Protein AF-J9Q1T7-F1 (afdb_monomer_lite)

Structure (mmCIF, N/CA/C/O backbone):
data_AF-J9Q1T7-F1
#
_entry.id   AF-J9Q1T7-F1
#
loop_
_atom_site.group_PDB
_atom_site.id
_atom_site.type_symbol
_atom_site.label_atom_id
_atom_site.label_alt_id
_atom_site.label_comp_id
_atom_site.label_asym_id
_atom_site.label_entity_id
_atom_site.label_seq_id
_atom_site.pdbx_PDB_ins_code
_atom_site.Cartn_x
_atom_site.Cartn_y
_atom_site.Cartn_z
_atom_site.occupancy
_atom_site.B_iso_or_equiv
_atom_site.auth_seq_id
_atom_site.auth_comp_id
_atom_site.auth_asym_id
_atom_site.auth_atom_id
_atom_site.pdbx_PDB_model_num
ATOM 1 N N . GLU A 1 1 ? -13.055 5.722 -1.695 1.00 90.44 1 GLU A N 1
ATOM 2 C CA . GLU A 1 1 ? -13.925 5.744 -2.896 1.00 90.44 1 GLU A CA 1
ATOM 3 C C . GLU A 1 1 ? -14.702 4.443 -3.033 1.00 90.44 1 GLU A C 1
ATOM 5 O O . GLU A 1 1 ? -15.921 4.504 -3.127 1.00 90.44 1 GLU A O 1
ATOM 10 N N . ASP A 1 2 ? -14.018 3.299 -2.973 1.00 96.38 2 ASP A N 1
ATOM 11 C CA . ASP A 1 2 ? -14.608 1.963 -3.133 1.00 96.38 2 ASP A CA 1
ATOM 12 C C . ASP A 1 2 ? -15.713 1.629 -2.129 1.00 96.38 2 ASP A C 1
ATOM 14 O O . ASP A 1 2 ? -16.754 1.102 -2.517 1.00 96.38 2 ASP A O 1
ATOM 18 N N . THR A 1 3 ? -15.558 2.031 -0.866 1.00 95.31 3 THR A N 1
ATOM 19 C CA . THR A 1 3 ? -16.589 1.845 0.167 1.00 95.31 3 THR A CA 1
ATOM 20 C C . THR A 1 3 ? -17.903 2.543 -0.189 1.00 95.31 3 THR A C 1
ATOM 22 O O . THR A 1 3 ? -18.971 1.971 0.001 1.00 95.31 3 THR A O 1
ATOM 25 N N . ARG A 1 4 ? -17.851 3.725 -0.825 1.00 94.00 4 ARG A N 1
ATOM 26 C CA . ARG A 1 4 ? -19.046 4.427 -1.345 1.00 94.00 4 ARG A CA 1
ATOM 27 C C . ARG A 1 4 ? -19.724 3.675 -2.493 1.00 94.00 4 ARG A C 1
ATOM 29 O O . ARG A 1 4 ? -20.872 3.957 -2.808 1.00 94.00 4 ARG A O 1
ATOM 36 N N . ARG A 1 5 ? -19.015 2.738 -3.125 1.00 96.62 5 ARG A N 1
ATOM 37 C CA . ARG A 1 5 ? -19.521 1.843 -4.174 1.00 96.62 5 ARG A CA 1
ATOM 38 C C . ARG A 1 5 ? -19.812 0.431 -3.648 1.00 96.62 5 ARG A C 1
ATOM 40 O O . ARG A 1 5 ? -20.023 -0.468 -4.458 1.00 96.62 5 ARG A O 1
ATOM 47 N N . GLY A 1 6 ? -19.798 0.225 -2.328 1.00 96.00 6 GLY A N 1
ATOM 48 C CA . GLY A 1 6 ? -20.070 -1.073 -1.705 1.00 96.00 6 GLY A CA 1
ATOM 49 C C . GLY A 1 6 ? -18.950 -2.103 -1.876 1.00 96.00 6 GLY A C 1
ATOM 50 O O . GLY A 1 6 ? -19.231 -3.296 -1.872 1.00 96.00 6 GLY A O 1
ATOM 51 N N . ARG A 1 7 ? -17.698 -1.671 -2.091 1.00 97.75 7 ARG A N 1
ATOM 52 C CA . ARG A 1 7 ? -16.559 -2.564 -2.366 1.00 97.75 7 ARG A CA 1
ATOM 53 C C . ARG A 1 7 ? -15.469 -2.447 -1.306 1.00 97.75 7 ARG A C 1
ATOM 55 O O . ARG A 1 7 ? -15.094 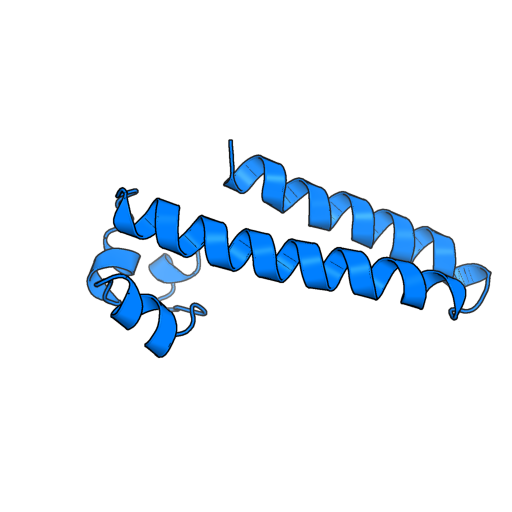-1.339 -0.922 1.00 97.75 7 ARG A O 1
ATOM 62 N N . ILE A 1 8 ? -14.920 -3.594 -0.904 1.00 96.88 8 ILE A N 1
ATOM 63 C CA . ILE A 1 8 ? -13.765 -3.721 -0.008 1.00 96.88 8 ILE A CA 1
ATOM 64 C C . ILE A 1 8 ? -12.769 -4.695 -0.650 1.00 96.88 8 ILE A C 1
ATOM 66 O O . ILE A 1 8 ? -13.119 -5.829 -0.961 1.00 96.88 8 ILE A O 1
ATOM 70 N N . TYR A 1 9 ? -11.531 -4.238 -0.857 1.00 97.31 9 TYR A N 1
ATOM 71 C CA . TYR A 1 9 ? -10.432 -5.023 -1.451 1.00 97.31 9 TYR A CA 1
ATOM 72 C C . TYR A 1 9 ? -9.387 -5.472 -0.420 1.00 97.31 9 TYR A C 1
ATOM 74 O O . TYR A 1 9 ? -8.354 -6.040 -0.767 1.00 97.31 9 TYR A O 1
ATOM 82 N N . LEU A 1 10 ? -9.631 -5.173 0.854 1.00 97.00 10 LEU A N 1
ATOM 83 C CA . LEU A 1 10 ? -8.721 -5.483 1.945 1.00 97.00 10 LEU A CA 1
ATOM 84 C C . LEU A 1 10 ? -8.834 -6.968 2.333 1.00 97.00 10 LEU A C 1
ATOM 86 O O . LEU A 1 10 ? -9.941 -7.510 2.301 1.00 97.00 10 LEU A O 1
ATOM 90 N N . PRO A 1 11 ? -7.726 -7.631 2.718 1.00 97.69 11 PRO A N 1
ATOM 91 C CA . PRO A 1 11 ? -7.762 -9.038 3.106 1.00 97.69 11 PRO A CA 1
ATOM 92 C C . PRO A 1 11 ? -8.568 -9.234 4.394 1.00 97.69 11 PRO A C 1
ATOM 94 O O . PRO A 1 11 ? -8.252 -8.648 5.430 1.00 97.69 11 PRO A O 1
ATOM 97 N N . GLN A 1 12 ? -9.612 -10.056 4.321 1.00 97.88 12 GLN A N 1
ATOM 98 C CA . GLN A 1 12 ? -10.592 -10.246 5.396 1.00 97.88 12 GLN A CA 1
ATOM 99 C C . GLN A 1 12 ? -10.007 -10.957 6.621 1.00 97.88 12 GLN A C 1
ATOM 101 O O . GLN A 1 12 ? -10.285 -10.593 7.762 1.00 97.88 12 GLN A O 1
ATOM 106 N N . ASP A 1 13 ? -9.143 -11.940 6.389 1.00 98.19 13 ASP A N 1
ATOM 107 C CA . ASP A 1 13 ? -8.403 -12.646 7.431 1.00 98.19 13 ASP A CA 1
ATOM 108 C C . ASP A 1 13 ? -7.448 -11.707 8.182 1.00 98.19 13 ASP A C 1
ATOM 110 O O . ASP A 1 13 ? -7.342 -11.770 9.408 1.00 98.19 13 ASP A O 1
ATOM 114 N N . GLU A 1 14 ? -6.788 -10.793 7.468 1.00 98.25 14 GLU A N 1
ATOM 115 C CA . GLU A 1 14 ? -5.929 -9.787 8.084 1.00 98.25 14 GLU A CA 1
ATOM 116 C C . GLU A 1 14 ? -6.745 -8.727 8.826 1.00 98.25 14 GLU A C 1
ATOM 118 O O . GLU A 1 14 ? -6.375 -8.372 9.938 1.00 98.25 14 GLU A O 1
ATOM 123 N N . LEU A 1 15 ? -7.869 -8.250 8.284 1.00 98.19 15 LEU A N 1
ATOM 124 C CA . LEU A 1 15 ? -8.763 -7.337 9.008 1.00 98.19 15 LEU A CA 1
ATOM 125 C C . LEU A 1 15 ? -9.201 -7.934 10.354 1.00 98.19 15 LEU A C 1
ATOM 127 O O . LEU A 1 15 ? -9.069 -7.279 11.394 1.00 98.19 15 LEU A O 1
ATOM 131 N N . ALA A 1 16 ? -9.609 -9.206 10.355 1.00 97.88 16 ALA A N 1
ATOM 132 C CA . ALA A 1 16 ? -10.000 -9.921 11.565 1.00 97.88 16 ALA A CA 1
ATOM 133 C C . ALA A 1 16 ? -8.859 -10.015 12.598 1.00 97.88 16 ALA A C 1
ATOM 135 O O . ALA A 1 16 ? -9.105 -9.832 13.790 1.00 97.88 16 ALA A O 1
ATOM 136 N N . GLN A 1 17 ? -7.603 -10.212 12.168 1.00 98.12 17 GLN A N 1
ATOM 137 C CA . GLN A 1 17 ? -6.429 -10.220 13.065 1.00 98.12 17 GLN A CA 1
ATOM 138 C C . GLN A 1 17 ? -6.229 -8.888 13.805 1.00 98.12 17 GLN A C 1
ATOM 140 O O . GLN A 1 17 ? -5.712 -8.878 14.921 1.00 98.12 17 GLN A O 1
ATOM 145 N N . TYR A 1 18 ? -6.645 -7.767 13.209 1.00 97.69 18 TYR A N 1
ATOM 146 C CA . TYR A 1 18 ? -6.606 -6.441 13.838 1.00 97.69 18 TYR A CA 1
ATOM 147 C C . TYR A 1 18 ? -7.925 -6.074 14.539 1.00 97.69 18 TYR A C 1
ATOM 149 O O . TYR A 1 18 ? -8.053 -4.971 15.078 1.00 97.69 18 TYR A O 1
ATOM 157 N N . GLY A 1 19 ? -8.900 -6.988 14.565 1.00 97.50 19 GLY A N 1
ATOM 158 C CA . GLY A 1 19 ? -10.223 -6.761 15.137 1.00 97.50 19 GLY A CA 1
ATOM 159 C C . GLY A 1 19 ? -10.989 -5.655 14.413 1.00 97.50 19 GLY A C 1
ATOM 160 O O . GLY A 1 19 ? -11.586 -4.812 15.090 1.00 97.50 19 GLY A O 1
ATOM 161 N N . LEU A 1 20 ? -10.885 -5.636 13.079 1.00 98.12 20 LEU A N 1
ATOM 162 C CA . LEU A 1 20 ? -11.629 -4.786 12.152 1.00 98.12 20 LEU A CA 1
ATOM 163 C C . LEU A 1 20 ? -12.641 -5.638 11.377 1.00 98.12 20 LEU A C 1
ATOM 165 O O . LEU A 1 20 ? -12.358 -6.779 11.016 1.00 98.12 20 LEU A O 1
ATOM 169 N N . SER A 1 21 ? -13.796 -5.051 11.097 1.00 97.25 21 SER A N 1
ATOM 170 C CA . SER A 1 21 ? -14.875 -5.615 10.289 1.00 97.25 21 SER A CA 1
ATOM 171 C C . SER A 1 21 ? -15.145 -4.754 9.056 1.00 97.25 21 SER A C 1
ATOM 173 O O . SER A 1 21 ? -14.733 -3.595 8.997 1.00 97.25 21 SER A O 1
ATOM 175 N N . ASP A 1 22 ? -15.902 -5.281 8.095 1.00 97.00 22 ASP A N 1
ATOM 176 C CA . ASP A 1 22 ? -16.370 -4.494 6.950 1.00 97.00 22 ASP A CA 1
ATOM 177 C C . ASP A 1 22 ? -17.157 -3.247 7.385 1.00 97.00 22 ASP A C 1
ATOM 179 O O . ASP A 1 22 ? -17.011 -2.187 6.778 1.00 97.00 22 ASP A O 1
ATOM 183 N N . GLU A 1 23 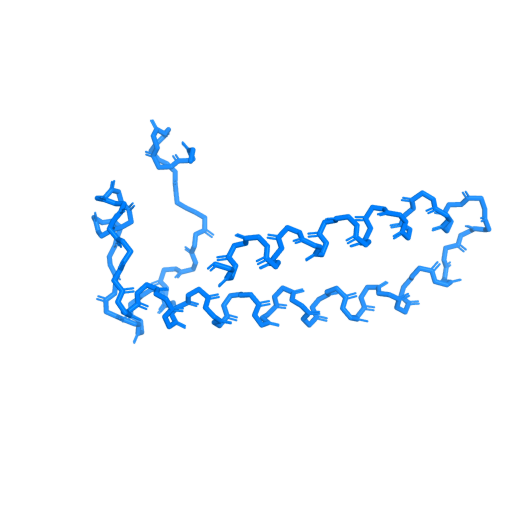? -17.938 -3.333 8.467 1.00 96.75 23 GLU A N 1
ATOM 184 C CA . GLU A 1 23 ? -18.668 -2.189 9.025 1.00 96.75 23 GLU A CA 1
ATOM 185 C C . GLU A 1 23 ? -17.713 -1.081 9.494 1.00 96.75 23 GLU A C 1
ATOM 187 O O . GLU A 1 23 ? -17.952 0.097 9.223 1.00 96.75 23 GLU A O 1
ATOM 192 N N . ASP A 1 24 ? -16.587 -1.437 10.122 1.00 96.62 24 ASP A N 1
ATOM 193 C CA . ASP A 1 24 ? -15.551 -0.465 10.494 1.00 96.62 24 ASP A CA 1
ATOM 194 C C . ASP A 1 24 ? -14.984 0.250 9.259 1.00 96.62 24 ASP A C 1
ATOM 196 O O . ASP A 1 24 ? -14.756 1.465 9.290 1.00 96.62 24 ASP A O 1
ATOM 200 N N . ILE A 1 25 ? -14.799 -0.488 8.158 1.00 96.81 25 ILE A N 1
ATOM 201 C CA . ILE A 1 25 ? -14.288 0.053 6.894 1.00 96.81 25 ILE A CA 1
ATOM 202 C C . ILE A 1 25 ? -15.321 0.976 6.236 1.00 96.81 25 ILE A C 1
ATOM 204 O O . ILE A 1 25 ? -14.970 2.070 5.783 1.00 96.81 25 ILE A O 1
ATOM 208 N N . PHE A 1 26 ? -16.598 0.589 6.220 1.00 96.88 26 PHE A N 1
ATOM 209 C CA . PHE A 1 26 ? -17.683 1.427 5.701 1.00 96.88 26 PHE A CA 1
ATOM 210 C C . PHE A 1 26 ? -17.888 2.703 6.526 1.00 96.88 26 PHE A C 1
ATOM 212 O O . PHE A 1 26 ? -18.148 3.760 5.951 1.00 96.88 26 PHE A O 1
ATOM 219 N N . ASN A 1 27 ? -17.697 2.635 7.846 1.00 95.38 27 ASN A N 1
ATOM 220 C CA . ASN A 1 27 ? -17.789 3.787 8.744 1.00 95.38 27 ASN A CA 1
ATOM 221 C C . ASN A 1 27 ? -16.648 4.803 8.560 1.00 95.38 27 ASN A C 1
ATOM 223 O O . ASN A 1 27 ? -16.761 5.937 9.030 1.00 95.38 27 ASN A O 1
ATOM 227 N N . GLY A 1 28 ? -15.548 4.424 7.897 1.00 93.50 28 GLY A N 1
ATOM 228 C CA . GLY A 1 28 ? -14.480 5.343 7.492 1.00 93.50 28 GLY A CA 1
ATOM 229 C C . GLY A 1 28 ? -13.719 6.002 8.648 1.00 93.50 28 GLY A C 1
ATOM 230 O O . GLY A 1 28 ? -13.142 7.075 8.472 1.00 93.50 28 GLY A O 1
ATOM 231 N N . LYS A 1 29 ? -13.722 5.397 9.844 1.00 92.38 29 LYS A N 1
ATOM 232 C CA . LYS A 1 29 ? -13.046 5.949 11.027 1.00 92.38 29 LYS A CA 1
ATOM 233 C C . LYS A 1 29 ? -11.581 5.520 11.085 1.00 92.38 29 LYS A C 1
ATOM 235 O O . LYS A 1 29 ? -11.267 4.335 11.167 1.00 92.38 29 LYS A O 1
ATOM 240 N N . VAL A 1 30 ? -10.676 6.496 11.152 1.00 94.31 30 VAL A N 1
ATOM 241 C CA . VAL A 1 30 ? -9.230 6.258 11.297 1.00 94.31 30 VAL A CA 1
ATOM 242 C C . VAL A 1 30 ? -8.882 5.982 12.767 1.00 94.31 30 VAL A C 1
ATOM 244 O O . VAL A 1 30 ? -8.545 6.885 13.536 1.00 94.31 30 VAL A O 1
ATOM 247 N N . THR A 1 31 ? -8.982 4.714 13.163 1.00 96.62 31 THR A N 1
ATOM 248 C CA . THR A 1 31 ? -8.635 4.215 14.506 1.00 96.62 31 THR A CA 1
ATOM 249 C C . THR A 1 31 ? -7.184 3.727 14.586 1.00 96.62 31 THR A C 1
ATOM 251 O O . THR A 1 31 ? -6.512 3.559 13.569 1.00 96.62 31 THR A O 1
ATOM 254 N N . ASP A 1 32 ? -6.684 3.430 15.787 1.00 97.31 32 ASP A N 1
ATOM 255 C CA . ASP A 1 32 ? -5.328 2.878 15.950 1.00 97.31 32 ASP A CA 1
ATOM 256 C C . ASP A 1 32 ? -5.197 1.445 15.423 1.00 97.31 32 ASP A C 1
ATOM 258 O O . ASP A 1 32 ? -4.148 1.068 14.892 1.00 97.31 32 ASP A O 1
ATOM 262 N N . LYS A 1 33 ? -6.284 0.664 15.487 1.00 97.31 33 LYS A N 1
ATOM 263 C CA . LYS A 1 33 ? -6.382 -0.647 14.829 1.00 97.31 33 LYS A CA 1
ATOM 264 C C . LYS A 1 33 ? -6.234 -0.501 13.318 1.00 97.31 33 LYS A C 1
ATOM 266 O O . LYS A 1 33 ? -5.423 -1.198 12.714 1.00 97.31 33 LYS A O 1
ATOM 271 N N . TRP A 1 34 ? -6.951 0.461 12.732 1.00 97.00 34 TRP A N 1
ATOM 272 C CA . TRP A 1 34 ? -6.853 0.791 11.312 1.00 97.00 34 TRP A CA 1
ATOM 273 C C . TRP A 1 34 ? -5.442 1.240 10.919 1.00 97.00 34 TRP A C 1
ATOM 275 O O . TRP A 1 34 ? -4.876 0.704 9.971 1.00 97.00 34 TRP A O 1
ATOM 285 N N . ARG A 1 35 ? -4.822 2.154 11.680 1.00 96.81 35 ARG A N 1
ATOM 286 C CA . ARG A 1 35 ? -3.433 2.586 11.436 1.00 96.81 35 ARG A CA 1
ATOM 287 C C . ARG A 1 35 ? -2.458 1.411 11.488 1.00 96.81 35 ARG A C 1
ATOM 289 O O . ARG A 1 35 ? -1.589 1.290 10.630 1.00 96.81 35 ARG A O 1
ATOM 296 N N . SER A 1 36 ? -2.607 0.532 12.476 1.00 97.19 36 SER A N 1
ATOM 297 C CA . SER A 1 36 ? -1.751 -0.649 12.636 1.00 97.19 36 SER A CA 1
ATOM 298 C C . SER A 1 36 ? -1.917 -1.641 11.482 1.00 97.19 36 SER A C 1
ATOM 300 O O . SER A 1 36 ? -0.921 -2.152 10.968 1.00 97.19 36 SER A O 1
ATOM 302 N N . PHE A 1 37 ? -3.156 -1.864 11.035 1.00 97.88 37 PHE A N 1
ATOM 303 C CA . PHE A 1 37 ? -3.463 -2.660 9.851 1.00 97.88 37 PHE A CA 1
ATOM 304 C C . PHE A 1 37 ? -2.833 -2.047 8.590 1.00 97.88 37 PHE A C 1
ATOM 306 O O . PHE A 1 37 ? -2.076 -2.723 7.890 1.00 97.88 37 PHE A O 1
ATOM 313 N N . MET A 1 38 ? -3.061 -0.754 8.335 1.00 97.50 38 MET A N 1
ATOM 314 C CA . MET A 1 38 ? -2.546 -0.061 7.150 1.00 97.50 38 MET A CA 1
ATOM 315 C C . MET A 1 38 ? -1.020 -0.041 7.091 1.00 97.50 38 MET A C 1
ATOM 317 O O . MET A 1 38 ? -0.464 -0.269 6.020 1.00 97.50 38 MET A O 1
ATOM 321 N N . LYS A 1 39 ? -0.322 0.107 8.225 1.00 97.44 39 LYS A N 1
ATOM 322 C CA . LYS A 1 39 ? 1.148 -0.009 8.278 1.00 97.44 39 LYS A CA 1
ATOM 323 C C . LYS A 1 39 ? 1.650 -1.355 7.747 1.00 97.44 39 LYS A C 1
ATOM 325 O O . LYS A 1 39 ? 2.643 -1.397 7.021 1.00 97.44 39 LYS A O 1
ATOM 330 N N . LYS A 1 40 ? 0.963 -2.464 8.055 1.00 97.75 40 LYS A N 1
ATOM 331 C CA . LYS A 1 40 ? 1.309 -3.794 7.518 1.00 97.75 40 LYS A CA 1
ATOM 332 C C . LYS A 1 40 ? 1.075 -3.866 6.006 1.00 97.75 40 LYS A C 1
ATOM 334 O O . LYS A 1 40 ? 1.927 -4.392 5.289 1.00 97.75 40 LYS A O 1
ATOM 339 N N . GLN A 1 41 ? -0.026 -3.290 5.519 1.00 98.25 41 GLN A N 1
ATOM 340 C CA . GLN A 1 41 ? -0.344 -3.245 4.087 1.00 98.25 41 GLN A CA 1
ATOM 341 C C . GLN A 1 41 ? 0.670 -2.411 3.295 1.00 98.25 41 GLN A C 1
ATOM 343 O O . GLN A 1 41 ? 1.182 -2.868 2.274 1.00 98.25 41 GLN A O 1
ATOM 348 N N . ILE A 1 42 ? 1.023 -1.230 3.806 1.00 98.00 42 ILE A N 1
ATOM 349 C CA . ILE A 1 42 ? 2.027 -0.336 3.219 1.00 98.00 42 ILE A CA 1
ATOM 350 C C . ILE A 1 42 ? 3.391 -1.021 3.189 1.00 98.00 42 ILE A C 1
ATOM 352 O O . ILE A 1 42 ? 4.043 -1.036 2.147 1.00 98.00 42 ILE A O 1
ATOM 356 N N . LYS A 1 43 ? 3.806 -1.665 4.288 1.00 97.94 43 LYS A N 1
ATOM 357 C CA . LYS A 1 43 ? 5.060 -2.430 4.328 1.00 97.94 43 LYS A CA 1
ATOM 358 C C . LYS A 1 43 ? 5.099 -3.514 3.246 1.00 97.94 43 LYS A C 1
ATOM 360 O O . LYS A 1 43 ? 6.111 -3.648 2.560 1.00 97.94 43 LYS A O 1
ATOM 365 N N . ARG A 1 44 ? 4.002 -4.259 3.064 1.00 98.19 44 ARG A N 1
ATOM 366 C CA . ARG A 1 44 ? 3.885 -5.277 2.009 1.00 98.19 44 ARG A CA 1
ATOM 367 C C . ARG A 1 44 ? 3.963 -4.663 0.608 1.00 98.19 44 ARG A C 1
ATOM 369 O O . ARG A 1 44 ? 4.677 -5.186 -0.238 1.00 98.19 44 ARG A O 1
ATOM 376 N N . ALA A 1 45 ? 3.289 -3.541 0.368 1.00 98.12 45 ALA A N 1
ATOM 377 C CA . ALA A 1 45 ? 3.363 -2.845 -0.915 1.00 98.12 45 ALA A CA 1
ATOM 378 C C . ALA A 1 45 ? 4.785 -2.334 -1.214 1.00 98.12 45 ALA A C 1
ATOM 380 O O . ALA A 1 45 ? 5.288 -2.540 -2.316 1.00 98.12 45 ALA A O 1
ATOM 381 N N . ARG A 1 46 ? 5.474 -1.739 -0.227 1.00 97.56 46 ARG A N 1
ATOM 382 C CA . ARG A 1 46 ? 6.874 -1.294 -0.368 1.00 97.56 46 ARG A CA 1
ATOM 383 C C . ARG A 1 46 ? 7.818 -2.454 -0.703 1.00 97.56 46 ARG A C 1
ATOM 385 O O . ARG A 1 46 ? 8.704 -2.273 -1.531 1.00 97.56 46 ARG A O 1
ATOM 392 N N . MET A 1 47 ? 7.605 -3.635 -0.118 1.00 98.00 47 MET A N 1
ATOM 393 C CA . MET A 1 47 ? 8.357 -4.849 -0.464 1.00 98.00 47 MET A CA 1
ATOM 394 C C . MET A 1 47 ? 8.179 -5.217 -1.944 1.00 98.00 47 MET A C 1
ATOM 396 O O . MET A 1 47 ? 9.172 -5.411 -2.637 1.00 98.00 47 MET A O 1
ATOM 400 N N . PHE A 1 48 ? 6.946 -5.220 -2.461 1.00 97.69 48 PHE A N 1
ATOM 401 C CA . PHE A 1 48 ? 6.707 -5.498 -3.882 1.00 97.69 48 PHE A CA 1
ATOM 402 C C . PHE A 1 48 ? 7.307 -4.441 -4.812 1.00 97.69 48 PHE A C 1
ATOM 404 O O . PHE A 1 48 ? 7.843 -4.795 -5.858 1.00 97.69 48 PHE A O 1
ATOM 411 N N . PHE A 1 49 ? 7.278 -3.158 -4.438 1.00 97.06 49 PHE A N 1
ATOM 412 C CA . PHE A 1 49 ? 7.990 -2.127 -5.199 1.00 97.06 49 PHE A CA 1
ATOM 413 C C . PHE A 1 49 ? 9.499 -2.385 -5.231 1.00 97.06 49 PHE A C 1
ATOM 415 O O . PHE A 1 49 ? 10.102 -2.275 -6.294 1.00 97.06 49 PHE A O 1
ATOM 422 N N . GLN A 1 50 ? 10.096 -2.770 -4.099 1.00 95.06 50 GLN A N 1
ATOM 423 C CA . GLN A 1 50 ? 11.524 -3.080 -4.022 1.00 95.06 50 GLN A CA 1
ATOM 424 C C . GLN A 1 50 ? 11.909 -4.286 -4.889 1.00 95.06 50 GLN A C 1
ATOM 426 O O . GLN A 1 50 ? 12.950 -4.265 -5.543 1.00 95.06 50 GLN A O 1
ATOM 431 N N . GLU A 1 51 ? 11.079 -5.329 -4.914 1.00 95.06 51 GLU A N 1
ATOM 432 C CA . GLU A 1 51 ? 11.275 -6.484 -5.796 1.00 95.06 51 GLU A CA 1
ATOM 433 C C . GLU A 1 51 ? 11.113 -6.098 -7.275 1.00 95.06 51 GLU A C 1
ATOM 435 O O . GLU A 1 51 ? 11.919 -6.501 -8.117 1.00 95.06 51 GLU A O 1
ATOM 440 N N . ALA A 1 52 ? 10.113 -5.270 -7.592 1.00 95.38 52 ALA A N 1
ATOM 441 C CA . ALA A 1 52 ? 9.835 -4.820 -8.952 1.00 95.38 52 ALA A CA 1
ATOM 442 C C . ALA A 1 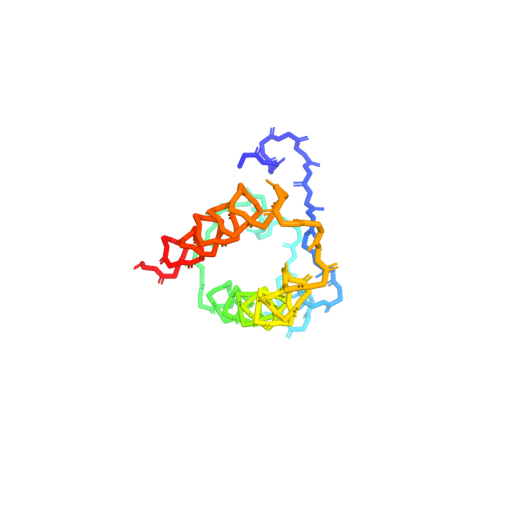52 ? 10.950 -3.941 -9.537 1.00 95.38 52 ALA A C 1
ATOM 444 O O . ALA A 1 52 ? 11.170 -3.991 -10.747 1.00 95.38 52 ALA A O 1
ATOM 445 N N . GLU A 1 53 ? 11.679 -3.175 -8.713 1.00 94.06 53 GLU A N 1
ATOM 446 C CA . GLU A 1 53 ? 12.825 -2.368 -9.163 1.00 94.06 53 GLU A CA 1
ATOM 447 C C . GLU A 1 53 ? 13.868 -3.216 -9.901 1.00 94.06 53 GLU A C 1
ATOM 449 O O . GLU A 1 53 ? 14.341 -2.808 -10.964 1.00 94.06 53 GLU A O 1
ATOM 454 N N . ASN A 1 54 ? 14.154 -4.425 -9.405 1.00 91.94 54 ASN A N 1
ATOM 455 C CA . ASN A 1 54 ? 15.061 -5.363 -10.071 1.00 91.94 54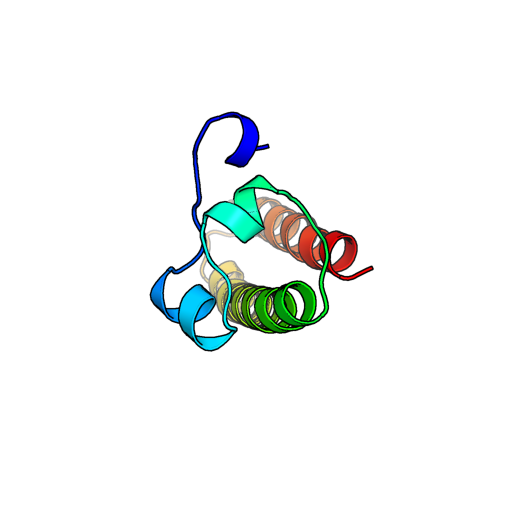 ASN A CA 1
ATOM 456 C C . ASN A 1 54 ? 14.488 -5.846 -11.413 1.00 91.94 54 ASN A C 1
ATOM 458 O O . ASN A 1 54 ? 15.216 -6.009 -12.382 1.00 91.94 54 ASN A O 1
ATOM 462 N N . GLY A 1 55 ? 13.169 -6.027 -11.510 1.00 94.00 55 GLY A N 1
ATOM 463 C CA . GLY A 1 55 ? 12.512 -6.435 -12.754 1.00 94.00 55 GLY A CA 1
ATOM 464 C C . GLY A 1 55 ? 12.589 -5.386 -13.869 1.00 94.00 55 GLY A C 1
ATOM 465 O O . GLY A 1 55 ? 12.533 -5.737 -15.047 1.00 94.00 55 GLY A O 1
ATOM 466 N N . VAL A 1 56 ? 12.762 -4.100 -13.536 1.00 94.44 56 VAL A N 1
ATOM 467 C CA . VAL A 1 56 ? 12.861 -3.028 -14.542 1.00 94.44 56 VAL A CA 1
ATOM 468 C C . VAL A 1 56 ? 14.101 -3.197 -15.423 1.00 94.44 56 VAL A C 1
ATOM 470 O O . VAL A 1 56 ? 14.051 -2.873 -16.613 1.00 94.44 56 VAL A O 1
ATOM 473 N N . THR A 1 57 ? 15.211 -3.721 -14.890 1.00 91.56 57 THR A N 1
ATOM 474 C CA . THR A 1 57 ? 16.442 -3.910 -15.677 1.00 91.56 57 THR A CA 1
ATOM 475 C C . THR A 1 57 ? 16.308 -5.011 -16.721 1.00 91.56 57 THR A C 1
ATOM 477 O O . THR A 1 57 ? 16.939 -4.920 -17.776 1.00 91.56 57 THR A O 1
ATOM 480 N N . GLU A 1 58 ? 15.418 -5.973 -16.493 1.00 95.56 58 GLU A N 1
ATOM 481 C CA . GLU A 1 58 ? 15.159 -7.094 -17.402 1.00 95.56 58 GLU A CA 1
ATOM 482 C C . GLU A 1 58 ? 14.290 -6.699 -18.606 1.00 95.56 58 GLU A C 1
ATOM 484 O O . GLU A 1 58 ? 14.188 -7.432 -19.589 1.00 95.56 58 GLU A O 1
ATOM 489 N N . LEU A 1 59 ? 13.682 -5.510 -18.575 1.00 96.88 59 LEU A N 1
ATOM 490 C CA . LEU A 1 59 ? 12.881 -5.004 -19.684 1.00 96.88 59 LEU A CA 1
ATOM 491 C C . LEU A 1 59 ? 13.746 -4.515 -20.850 1.00 96.88 59 LEU A C 1
ATOM 493 O O . LEU A 1 59 ? 14.894 -4.077 -20.689 1.00 96.88 59 LEU A O 1
ATOM 497 N N . SER A 1 60 ? 13.133 -4.486 -22.039 1.00 97.62 60 SER A N 1
ATOM 498 C CA . SER A 1 60 ? 13.716 -3.843 -23.218 1.00 97.62 60 SER A CA 1
ATOM 499 C C . SER A 1 60 ? 14.090 -2.388 -22.911 1.00 97.62 60 SER A C 1
ATOM 501 O O . SER A 1 60 ? 13.376 -1.693 -22.184 1.00 97.62 60 SER A O 1
ATOM 503 N N . ARG A 1 61 ? 15.192 -1.893 -23.491 1.00 96.75 61 ARG A N 1
ATOM 504 C CA . ARG A 1 61 ? 15.727 -0.549 -23.196 1.00 96.75 61 ARG A CA 1
ATOM 505 C C . ARG A 1 61 ? 14.682 0.563 -23.347 1.00 96.75 61 ARG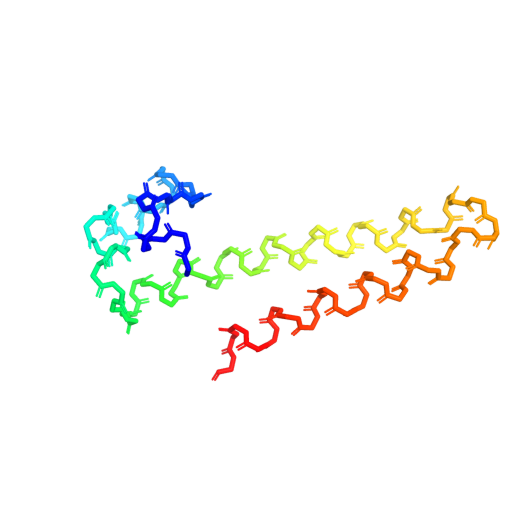 A C 1
ATOM 507 O O . ARG A 1 61 ? 14.667 1.479 -22.531 1.00 96.75 61 ARG A O 1
ATOM 514 N N . ALA A 1 62 ? 13.818 0.470 -24.359 1.00 97.50 62 ALA A N 1
ATOM 515 C CA . ALA A 1 62 ? 12.769 1.457 -24.618 1.00 97.50 62 ALA A CA 1
ATOM 516 C C . ALA A 1 62 ? 11.670 1.462 -23.538 1.00 97.50 62 ALA A C 1
ATOM 518 O O . ALA A 1 62 ? 11.069 2.499 -23.276 1.00 97.50 62 ALA A O 1
ATOM 519 N N . SER A 1 63 ? 11.430 0.324 -22.883 1.00 97.25 63 SER A N 1
ATOM 520 C CA . SER A 1 63 ? 10.384 0.165 -21.867 1.00 97.25 63 SER A CA 1
ATOM 521 C C . SER A 1 63 ? 10.832 0.565 -20.459 1.00 97.25 63 SER A C 1
ATOM 523 O O . SER A 1 63 ? 9.985 0.864 -19.622 1.00 97.25 63 SER A O 1
ATOM 525 N N . ARG A 1 64 ? 12.143 0.588 -20.173 1.00 96.81 64 ARG A N 1
ATOM 526 C CA . ARG A 1 64 ? 12.658 0.810 -18.807 1.00 96.81 64 ARG A CA 1
ATOM 527 C C . ARG A 1 64 ? 12.219 2.146 -18.220 1.00 96.81 64 ARG A C 1
ATOM 529 O O . ARG A 1 64 ? 11.705 2.183 -17.113 1.00 96.81 64 ARG A O 1
ATOM 536 N N . TRP A 1 65 ? 12.399 3.231 -18.971 1.00 96.94 65 TRP A N 1
ATOM 537 C CA . TRP A 1 65 ? 12.111 4.587 -18.495 1.00 96.94 65 TRP A CA 1
ATOM 538 C C . TRP A 1 65 ? 10.647 4.806 -18.082 1.00 96.94 65 TRP A C 1
ATOM 540 O O . TRP A 1 65 ? 10.420 5.209 -16.941 1.00 96.94 65 TRP A O 1
ATOM 550 N N . PRO A 1 66 ? 9.642 4.528 -18.937 1.00 97.56 66 PRO A N 1
ATOM 551 C CA . PRO A 1 66 ? 8.244 4.731 -18.554 1.00 97.56 66 PRO A CA 1
ATOM 552 C C . PRO A 1 66 ? 7.810 3.837 -17.382 1.00 97.56 66 PRO A C 1
ATOM 554 O O . PRO A 1 66 ? 7.045 4.278 -16.522 1.00 97.56 66 PRO A O 1
ATOM 557 N N . VAL A 1 67 ? 8.328 2.607 -17.304 1.00 97.75 67 VAL A N 1
ATOM 558 C CA . VAL A 1 67 ? 8.034 1.698 -16.187 1.00 97.75 67 VAL A CA 1
ATOM 559 C C . VAL A 1 67 ? 8.681 2.188 -14.893 1.00 97.75 67 VAL A C 1
ATOM 561 O O . VAL A 1 67 ? 8.019 2.215 -13.860 1.00 97.75 67 VAL A O 1
ATOM 564 N N . TRP A 1 68 ? 9.933 2.646 -14.943 1.00 97.50 68 TRP A N 1
ATOM 565 C CA . TRP A 1 68 ? 10.633 3.182 -13.775 1.00 97.50 68 TRP A CA 1
ATOM 566 C C . TRP A 1 68 ? 9.971 4.456 -13.239 1.00 97.50 68 TRP A C 1
ATOM 568 O O . TRP A 1 68 ? 9.771 4.590 -12.034 1.00 97.50 68 TRP A O 1
ATOM 578 N N . ALA A 1 69 ? 9.553 5.361 -14.129 1.00 97.19 69 ALA A N 1
ATOM 579 C CA . ALA A 1 69 ? 8.805 6.553 -13.741 1.00 97.19 69 ALA A CA 1
ATOM 580 C C . ALA A 1 69 ? 7.483 6.186 -13.046 1.00 97.19 69 ALA A C 1
ATOM 582 O O . ALA A 1 69 ? 7.175 6.723 -11.984 1.00 97.19 69 ALA A O 1
ATOM 583 N N . SER A 1 70 ? 6.735 5.227 -13.601 1.00 97.56 70 SER A N 1
ATOM 584 C CA . SER A 1 70 ? 5.489 4.742 -12.993 1.00 97.56 70 SER A CA 1
ATOM 585 C C . SER A 1 70 ? 5.740 4.108 -11.623 1.00 97.56 70 SER A C 1
ATOM 587 O O . SER A 1 70 ? 5.020 4.408 -10.676 1.00 97.56 70 SER A O 1
ATOM 589 N N . LEU A 1 71 ? 6.788 3.288 -11.496 1.00 97.44 71 LEU A N 1
ATOM 590 C CA . LEU A 1 71 ? 7.199 2.671 -10.234 1.00 97.44 71 LEU A CA 1
ATOM 591 C C . LEU A 1 71 ? 7.425 3.731 -9.151 1.00 97.44 71 LEU A C 1
ATOM 593 O O . LEU A 1 71 ? 6.867 3.618 -8.060 1.00 97.44 71 LEU A O 1
ATOM 597 N N . LEU A 1 72 ? 8.200 4.776 -9.455 1.00 96.06 72 LEU A N 1
ATOM 598 C CA . LEU A 1 72 ? 8.487 5.845 -8.500 1.00 96.06 72 LEU A CA 1
ATOM 599 C C . LEU A 1 72 ? 7.235 6.615 -8.082 1.00 96.06 72 LEU A C 1
ATOM 601 O O . LEU A 1 72 ? 7.010 6.797 -6.886 1.00 96.06 72 LEU A O 1
ATOM 605 N N . LEU A 1 73 ? 6.424 7.042 -9.053 1.00 97.31 73 LEU A N 1
ATOM 606 C CA . LEU A 1 73 ? 5.225 7.840 -8.793 1.00 97.31 73 LEU A CA 1
ATOM 607 C C . LEU A 1 73 ? 4.204 7.057 -7.963 1.00 97.31 73 LEU A C 1
ATOM 609 O O . LEU A 1 73 ? 3.670 7.573 -6.985 1.00 97.31 73 LEU A O 1
ATOM 613 N N . TYR A 1 74 ? 3.964 5.788 -8.301 1.00 97.44 74 TYR A N 1
ATOM 614 C CA . TYR A 1 74 ? 3.026 4.956 -7.547 1.00 97.44 74 TYR A CA 1
ATOM 615 C C . TYR A 1 74 ? 3.544 4.600 -6.154 1.00 97.44 74 TYR A C 1
ATOM 617 O O . TYR A 1 74 ? 2.747 4.487 -5.223 1.00 97.44 74 TYR A O 1
ATOM 625 N N . ARG A 1 75 ? 4.863 4.462 -5.974 1.00 96.94 75 ARG A N 1
ATOM 626 C CA . ARG A 1 75 ? 5.445 4.245 -4.646 1.00 96.94 75 ARG A CA 1
ATOM 627 C C . ARG A 1 75 ? 5.212 5.442 -3.721 1.00 96.94 75 ARG A C 1
ATOM 629 O O . ARG A 1 75 ? 4.931 5.227 -2.548 1.00 96.94 75 ARG A O 1
ATOM 636 N N . GLN A 1 76 ? 5.283 6.668 -4.241 1.00 96.75 76 GLN A N 1
ATOM 637 C CA . GLN A 1 76 ? 5.079 7.897 -3.458 1.00 96.75 76 GLN A CA 1
ATOM 638 C C . GLN A 1 76 ? 3.645 8.057 -2.938 1.00 96.75 76 GLN A C 1
ATOM 640 O O . GLN A 1 76 ? 3.442 8.670 -1.897 1.00 96.75 76 GLN A O 1
ATOM 645 N N . ILE A 1 77 ? 2.651 7.431 -3.577 1.00 97.62 77 ILE A N 1
ATOM 646 C CA . ILE A 1 77 ? 1.275 7.392 -3.048 1.00 97.62 77 ILE A CA 1
ATOM 647 C C . ILE A 1 77 ? 1.249 6.778 -1.640 1.00 97.62 77 ILE A C 1
ATOM 649 O O . ILE A 1 77 ? 0.439 7.173 -0.807 1.00 97.62 77 ILE A O 1
ATOM 653 N N . LEU A 1 78 ? 2.139 5.823 -1.347 1.00 97.31 78 LEU A N 1
ATOM 654 C CA . LEU A 1 78 ? 2.215 5.212 -0.021 1.00 97.31 78 LEU A CA 1
ATOM 655 C C . LEU A 1 78 ? 2.686 6.198 1.053 1.00 97.31 78 LEU A C 1
ATOM 657 O O . LEU A 1 78 ? 2.275 6.053 2.199 1.00 97.31 78 LEU A O 1
ATOM 661 N N . ASP A 1 79 ? 3.510 7.184 0.687 1.00 95.75 79 ASP A N 1
ATOM 662 C CA . ASP A 1 79 ? 3.965 8.231 1.605 1.00 95.75 79 ASP A CA 1
ATOM 663 C C . ASP A 1 79 ? 2.794 9.166 1.957 1.00 95.75 79 ASP A C 1
ATOM 665 O O . ASP A 1 79 ? 2.582 9.468 3.127 1.00 95.75 79 ASP A O 1
ATOM 669 N N . GLU A 1 80 ? 1.957 9.511 0.973 1.00 95.94 80 GLU A N 1
ATOM 670 C CA . GLU A 1 80 ? 0.733 10.306 1.176 1.00 95.94 8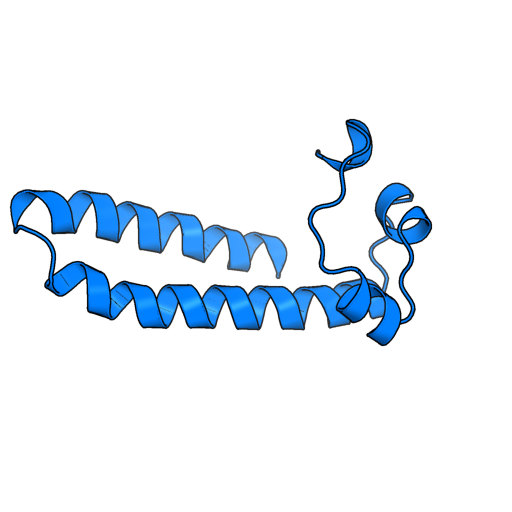0 GLU A CA 1
ATOM 671 C C . GLU A 1 80 ? -0.337 9.578 2.008 1.00 95.94 80 GLU A C 1
ATOM 673 O O . GLU A 1 80 ? -1.150 10.213 2.671 1.00 95.94 80 GLU A O 1
ATOM 678 N N . ILE A 1 81 ? -0.366 8.240 1.978 1.00 92.81 81 ILE A N 1
ATOM 679 C CA . ILE A 1 81 ? -1.269 7.441 2.828 1.00 92.81 81 ILE A CA 1
ATOM 680 C C . ILE A 1 81 ? -0.745 7.361 4.274 1.00 92.81 81 ILE A C 1
ATOM 682 O O . ILE A 1 81 ? -1.530 7.157 5.202 1.00 92.81 81 ILE A O 1
ATOM 686 N N . GLU A 1 82 ? 0.572 7.452 4.467 1.00 89.06 82 GLU A N 1
ATOM 687 C CA . GLU A 1 82 ? 1.230 7.308 5.770 1.00 89.06 82 GLU A CA 1
ATOM 688 C C . GLU A 1 82 ? 1.334 8.627 6.560 1.00 89.06 82 GLU A C 1
ATOM 690 O O . GLU A 1 82 ? 1.382 8.565 7.793 1.00 89.06 82 GLU A O 1
ATOM 695 N N . ALA A 1 83 ? 1.358 9.774 5.868 1.00 80.12 83 ALA A N 1
ATOM 696 C CA . ALA A 1 83 ? 1.414 11.131 6.433 1.00 80.12 83 ALA A CA 1
ATOM 697 C C . ALA A 1 83 ? 0.167 11.510 7.259 1.00 80.12 83 ALA A C 1
ATOM 699 O O . ALA A 1 83 ? 0.357 12.141 8.327 1.00 80.12 83 ALA A O 1
#

Organism: NCBI:txid255355

Foldseek 3Di:
DVLVVVDDPDDQVLCVVLPHDNVNVNVVDDDPSNLVSLVVVLVVVVVVLVVVLVVLVVDDPVRNVVVVVVSVVVNCVSVVVND

InterPro domains:
  IPR002060 Squalene/phytoene synthase [PF00494] (1-83)
  IPR008949 Isoprenoid synthase domain superfamily [G3DSA:1.10.600.10] (1-83)
  IPR008949 Isoprenoid synthase domain superfamily [SSF48576] (1-82)

pLDDT: mean 96.3, std 2.56, range [80.12, 98.25]

Radius of gyration: 15.99 Å; chains: 1; bounding box: 36×24×41 Å

Secondary structure (DSSP, 8-state):
-GGGGT---S-HHHHHHTT--HHHHHHT---HHHHHHHHHHHHHHHHHHHHHHHHHHTS-HHHHHHHHHHHHHHHHHHHHHH-

Sequence (83 aa):
EDTRRGRIYLPQDELAQYGLSDEDIFNGKVTDKWRSFMKKQIKRARMFFQEAENGVTELSRASRWPVWASLLLYRQILDEIEA